Protein AF-A0A6L8GHR9-F1 (afdb_monomer)

Secondary structure (DSSP, 8-state):
-PPPTTSS-HHHHHHHHHHHHHHHHHHHHHHHHHHHH-THHHHHHHHHHHHHHHHHHSEEEETTTTEEEE---HHHHH-

Radius of gyration: 16.77 Å; Cα contacts (8 Å, |Δi|>4): 33; chains: 1; bounding box: 44×19×39 Å

Foldseek 3Di:
DDDDPPPDDPVVVVVVCVVCVVVVVVVVVVVVVVCVVPVVVVVVVVVVVVVQVVQQPDWDQPPVVRDIHGDPCVVVVVD

Sequence (79 aa):
MHLAEGVLPLSQAIAWSTLAAPTVYSSLRREQRTRRNTPSSSVVMAGVTSLLFAGTLLPLPVPVVGATSHICLTPVLAL

Nearest PDB structures (foldseek):
  5x3x-assembly2_m  TM=9.529E-01  e=8.328E-02  Rhodobacter capsulatus

pLDDT: mean 85.06, std 6.53, range [64.31, 94.88]

Structure (mmCIF, N/CA/C/O backbone):
data_AF-A0A6L8GHR9-F1
#
_entry.id   AF-A0A6L8GHR9-F1
#
loop_
_atom_site.group_PDB
_atom_site.id
_atom_site.type_symbol
_atom_site.label_atom_id
_atom_site.label_alt_id
_atom_site.label_comp_id
_atom_site.label_asym_id
_atom_site.label_entity_id
_atom_site.label_seq_id
_atom_site.pdbx_PDB_ins_code
_atom_site.Cartn_x
_atom_site.Cartn_y
_atom_site.Cartn_z
_atom_site.occupancy
_atom_site.B_iso_or_equiv
_atom_site.auth_seq_id
_atom_site.auth_comp_id
_atom_site.auth_asym_id
_atom_site.auth_atom_id
_atom_site.pdbx_PDB_model_num
ATOM 1 N N . MET A 1 1 ? 7.945 -0.928 -4.218 1.00 79.62 1 MET A N 1
ATOM 2 C CA . MET A 1 1 ? 8.119 -0.494 -5.624 1.00 79.62 1 MET A CA 1
ATOM 3 C C . MET A 1 1 ? 6.734 -0.329 -6.222 1.00 79.62 1 MET A C 1
ATOM 5 O O . MET A 1 1 ? 5.951 -1.262 -6.100 1.00 79.62 1 MET A O 1
ATOM 9 N N . HIS A 1 2 ? 6.410 0.842 -6.771 1.00 82.56 2 HIS A N 1
ATOM 10 C CA . HIS A 1 2 ? 5.097 1.105 -7.369 1.00 82.56 2 HIS A CA 1
ATOM 11 C C . HIS A 1 2 ? 5.173 0.925 -8.884 1.00 82.56 2 HIS A C 1
ATOM 13 O O . HIS A 1 2 ? 6.172 1.294 -9.500 1.00 82.56 2 HIS A O 1
ATOM 19 N N . LEU A 1 3 ? 4.125 0.348 -9.470 1.00 84.06 3 LEU A N 1
ATOM 20 C CA . LEU A 1 3 ? 3.950 0.332 -10.918 1.00 84.06 3 LEU A CA 1
ATOM 21 C C . LEU A 1 3 ? 3.505 1.734 -11.332 1.00 84.06 3 LEU A C 1
ATOM 23 O O . LEU A 1 3 ? 2.597 2.290 -10.717 1.00 84.06 3 LEU A O 1
ATOM 27 N N . ALA A 1 4 ? 4.177 2.320 -12.320 1.00 85.12 4 ALA A N 1
ATOM 28 C CA . ALA A 1 4 ? 3.789 3.630 -12.821 1.00 85.12 4 ALA A CA 1
ATOM 29 C C . ALA A 1 4 ? 2.444 3.546 -13.560 1.00 85.12 4 ALA A C 1
ATOM 31 O O . ALA A 1 4 ? 2.109 2.526 -14.172 1.00 85.12 4 ALA A O 1
ATOM 32 N N . GLU A 1 5 ? 1.683 4.635 -13.506 1.00 84.25 5 GLU A N 1
ATOM 33 C CA . GLU A 1 5 ? 0.405 4.746 -14.206 1.00 84.25 5 GLU A CA 1
ATOM 34 C C . GLU A 1 5 ? 0.589 4.532 -15.714 1.00 84.25 5 GLU A C 1
ATOM 36 O O . GLU A 1 5 ? 1.549 5.011 -16.317 1.00 84.25 5 GLU A O 1
ATOM 41 N N . GLY A 1 6 ? -0.327 3.779 -16.327 1.00 85.12 6 GLY A N 1
ATOM 42 C CA . GLY A 1 6 ? -0.280 3.467 -17.759 1.00 85.12 6 GLY A CA 1
ATOM 43 C C . GLY A 1 6 ? 0.720 2.380 -18.174 1.00 85.12 6 GLY A C 1
ATOM 44 O O . GLY A 1 6 ? 0.793 2.065 -19.358 1.00 85.12 6 GLY A O 1
ATOM 45 N N . VAL A 1 7 ? 1.456 1.764 -17.237 1.00 88.81 7 VAL A N 1
ATOM 46 C CA . VAL A 1 7 ? 2.349 0.627 -17.547 1.00 88.81 7 VAL A CA 1
ATOM 47 C C . VAL A 1 7 ? 1.568 -0.659 -17.827 1.00 88.81 7 VAL A C 1
ATOM 49 O O . VAL A 1 7 ? 2.008 -1.482 -18.628 1.00 88.81 7 VAL A O 1
ATOM 52 N N . LEU A 1 8 ? 0.409 -0.849 -17.184 1.00 87.62 8 LEU A N 1
ATOM 53 C CA . LEU A 1 8 ? -0.410 -2.042 -17.393 1.00 87.62 8 LEU A CA 1
ATOM 54 C C . LEU A 1 8 ? -1.481 -1.822 -18.468 1.00 87.62 8 LEU A C 1
ATOM 56 O O . LEU A 1 8 ? -2.163 -0.795 -18.452 1.00 87.62 8 LEU A O 1
ATOM 60 N N . PRO A 1 9 ? -1.713 -2.812 -19.350 1.00 90.88 9 PRO A N 1
ATOM 61 C CA . PRO A 1 9 ? -2.872 -2.815 -20.229 1.00 90.88 9 PRO A CA 1
ATOM 62 C C . PRO A 1 9 ? -4.171 -2.840 -19.413 1.00 90.88 9 PRO A C 1
ATOM 64 O O . PRO A 1 9 ? -4.255 -3.459 -18.349 1.00 90.88 9 PRO A O 1
ATOM 67 N N . LEU A 1 10 ? -5.213 -2.201 -19.951 1.00 91.56 10 LEU A N 1
ATOM 68 C CA . LEU A 1 10 ? -6.492 -1.990 -19.262 1.00 91.56 10 LEU A CA 1
ATOM 69 C C . LEU A 1 10 ? -7.117 -3.293 -18.731 1.00 91.56 10 LEU A C 1
ATOM 71 O O . LEU A 1 10 ? -7.669 -3.317 -17.633 1.00 91.56 10 LEU A O 1
ATOM 75 N N . SER A 1 11 ? -6.986 -4.393 -19.478 1.00 91.25 11 SER A N 1
ATOM 76 C CA . SER A 1 11 ? -7.483 -5.714 -19.072 1.00 91.25 11 SER A CA 1
ATOM 77 C C . SER A 1 11 ? -6.837 -6.218 -17.779 1.00 91.25 11 SER A C 1
ATOM 79 O O . SER A 1 11 ? -7.527 -6.743 -16.907 1.00 91.25 11 SER A O 1
ATOM 81 N N . GLN A 1 12 ? -5.526 -6.023 -17.622 1.00 91.44 12 GLN A N 1
ATOM 82 C CA . GLN A 1 12 ? -4.797 -6.427 -16.423 1.00 91.44 12 GLN A CA 1
ATOM 83 C C . GLN A 1 12 ? -5.107 -5.514 -15.240 1.00 91.44 12 GLN A C 1
ATOM 85 O O . GLN A 1 12 ? -5.259 -6.008 -14.126 1.00 91.44 12 GLN A O 1
ATOM 90 N N . ALA A 1 13 ? -5.254 -4.207 -15.472 1.00 91.38 13 ALA A N 1
ATOM 91 C CA . ALA A 1 13 ? -5.655 -3.273 -14.424 1.00 91.38 13 ALA A CA 1
ATOM 92 C C . ALA A 1 13 ? -7.005 -3.682 -13.809 1.00 91.38 13 ALA A C 1
ATOM 94 O O . ALA A 1 13 ? -7.107 -3.840 -12.594 1.00 91.38 13 ALA A O 1
ATOM 95 N N . ILE A 1 14 ? -8.009 -3.969 -14.647 1.00 93.00 14 ILE A N 1
ATOM 96 C CA . ILE A 1 14 ? -9.332 -4.423 -14.192 1.00 93.00 14 ILE A CA 1
ATOM 97 C C . ILE A 1 14 ? -9.234 -5.768 -13.455 1.00 93.00 14 ILE A C 1
ATOM 99 O O . ILE A 1 14 ? -9.843 -5.934 -12.395 1.00 93.00 14 ILE A O 1
ATOM 103 N N . ALA A 1 15 ? -8.454 -6.723 -13.970 1.00 94.19 15 ALA A N 1
ATOM 104 C CA . ALA A 1 15 ? -8.268 -8.022 -13.322 1.00 94.19 15 ALA A CA 1
ATOM 105 C C . ALA A 1 15 ? -7.676 -7.881 -11.906 1.00 94.19 15 ALA A C 1
ATOM 107 O O . ALA A 1 15 ? -8.194 -8.456 -10.950 1.00 94.19 15 ALA A O 1
ATOM 108 N N . TRP A 1 16 ? -6.642 -7.055 -11.734 1.00 91.88 16 TRP A N 1
ATOM 109 C CA . TRP A 1 16 ? -6.043 -6.821 -10.420 1.00 91.88 16 TRP A CA 1
ATOM 110 C C . TRP A 1 16 ? -6.947 -6.012 -9.489 1.00 91.88 16 TRP A C 1
ATOM 112 O O . TRP A 1 16 ? -7.053 -6.343 -8.307 1.00 91.88 16 TRP A O 1
ATOM 122 N N . SER A 1 17 ? -7.653 -5.000 -10.002 1.00 92.00 17 SER A N 1
ATOM 123 C CA . SER A 1 17 ? -8.617 -4.234 -9.206 1.00 92.00 17 SER A CA 1
ATOM 124 C C . SER A 1 17 ? -9.760 -5.111 -8.699 1.00 92.00 17 SER A C 1
ATOM 126 O O . SER A 1 17 ? -10.141 -4.995 -7.539 1.00 92.00 17 SER A O 1
ATOM 128 N N . THR A 1 18 ? -10.285 -6.017 -9.526 1.00 94.88 18 THR A N 1
ATOM 129 C CA . THR A 1 18 ? -11.367 -6.931 -9.121 1.00 94.88 18 THR A CA 1
ATOM 130 C C . THR A 1 18 ? -10.903 -7.965 -8.098 1.00 94.88 18 THR A C 1
ATOM 132 O O . THR A 1 18 ? -11.637 -8.240 -7.151 1.00 94.88 18 THR A O 1
ATOM 135 N N . LEU A 1 19 ? -9.672 -8.473 -8.218 1.00 94.50 19 LEU A N 1
ATOM 136 C CA . LEU A 1 19 ? -9.064 -9.362 -7.221 1.00 94.50 19 LEU A CA 1
ATOM 137 C C . LEU A 1 19 ? -8.806 -8.666 -5.875 1.00 94.50 19 LEU A C 1
ATOM 139 O O . LEU A 1 19 ? -9.008 -9.271 -4.822 1.00 94.50 19 LEU A O 1
ATOM 143 N N . ALA A 1 20 ? -8.382 -7.400 -5.889 1.00 91.94 20 ALA A N 1
ATOM 144 C CA . ALA A 1 20 ? -8.091 -6.632 -4.676 1.00 91.94 20 ALA A CA 1
ATOM 145 C C . ALA A 1 20 ? -9.345 -6.023 -4.019 1.00 91.94 20 ALA A C 1
ATOM 147 O O . ALA A 1 20 ? -9.392 -5.842 -2.802 1.00 91.94 20 ALA A O 1
ATOM 148 N N . ALA A 1 21 ? -10.387 -5.726 -4.796 1.00 94.19 21 ALA A N 1
ATOM 149 C CA . ALA A 1 21 ? -11.626 -5.128 -4.305 1.00 94.19 21 ALA A CA 1
ATOM 150 C C . ALA A 1 21 ? -12.253 -5.838 -3.083 1.00 94.19 21 ALA A C 1
ATOM 152 O O . ALA A 1 21 ? -12.592 -5.136 -2.126 1.00 94.19 21 ALA A O 1
ATOM 153 N N . PRO A 1 22 ? -12.415 -7.179 -3.032 1.00 92.62 22 PRO A N 1
ATOM 154 C CA . PRO A 1 22 ? -13.088 -7.834 -1.909 1.00 92.62 22 PRO A CA 1
ATOM 155 C C . PRO A 1 22 ? -12.314 -7.719 -0.592 1.00 92.62 22 PRO A C 1
ATOM 157 O O . PRO A 1 22 ? -12.922 -7.526 0.465 1.00 92.62 22 PRO A O 1
ATOM 160 N N . THR A 1 23 ? -10.982 -7.800 -0.633 1.00 92.12 23 THR A N 1
ATOM 161 C CA . THR A 1 23 ? -10.149 -7.688 0.572 1.00 92.12 23 THR A CA 1
ATOM 162 C C . THR A 1 23 ? -10.175 -6.262 1.112 1.00 92.12 23 THR A C 1
ATOM 164 O O . THR A 1 23 ? -10.401 -6.064 2.306 1.00 92.12 23 THR A O 1
ATOM 167 N N . VAL A 1 24 ? -10.062 -5.262 0.233 1.00 92.31 24 VAL A N 1
ATOM 168 C CA . VAL A 1 24 ? -10.190 -3.842 0.594 1.00 92.31 24 VAL A CA 1
ATOM 169 C C . VAL A 1 24 ? -11.578 -3.550 1.160 1.00 92.31 24 VAL A C 1
ATOM 171 O O . VAL A 1 24 ? -11.705 -2.915 2.207 1.00 92.31 24 VAL A O 1
ATOM 174 N N . TYR A 1 25 ? -12.628 -4.065 0.522 1.00 94.00 25 TYR A N 1
ATOM 175 C CA . TYR A 1 25 ? -14.004 -3.863 0.960 1.00 94.00 25 TYR A CA 1
ATOM 176 C C . TYR A 1 25 ? -14.273 -4.430 2.358 1.00 94.00 25 TYR A C 1
ATOM 178 O O . TYR A 1 25 ? -14.880 -3.762 3.199 1.00 94.00 25 TYR A O 1
ATOM 186 N N . SER A 1 26 ? -13.798 -5.650 2.624 1.00 92.62 26 SER A N 1
ATOM 187 C CA . SER A 1 26 ? -13.912 -6.286 3.938 1.00 92.62 26 SER A CA 1
ATOM 188 C C . SER A 1 26 ? -13.196 -5.471 5.023 1.00 92.62 26 SER A C 1
ATOM 190 O O . SER A 1 26 ? -13.782 -5.176 6.071 1.00 92.62 26 SER A O 1
ATOM 192 N N . SER A 1 27 ? -11.971 -5.018 4.740 1.00 87.62 27 SER A N 1
ATOM 193 C CA . SER A 1 27 ? -11.175 -4.185 5.648 1.00 87.62 27 SER A CA 1
ATOM 194 C C . SER A 1 27 ? -11.847 -2.843 5.947 1.00 87.62 27 SER A C 1
ATOM 196 O O . SER A 1 27 ? -11.969 -2.463 7.112 1.00 87.62 27 SER A O 1
ATOM 198 N N . LEU A 1 28 ? -12.376 -2.162 4.924 1.00 89.56 28 LEU A N 1
ATOM 199 C CA . LEU A 1 28 ? -13.101 -0.898 5.086 1.00 89.56 28 LEU A CA 1
ATOM 200 C C . LEU A 1 28 ? -14.374 -1.069 5.918 1.00 89.56 28 LEU A C 1
ATOM 202 O O . LEU A 1 28 ? -14.642 -0.261 6.807 1.00 89.56 28 LEU A O 1
ATOM 206 N N . ARG A 1 29 ? -15.152 -2.133 5.677 1.00 92.31 29 ARG A N 1
ATOM 207 C CA . ARG A 1 29 ? -16.355 -2.420 6.473 1.00 92.31 29 ARG A CA 1
ATOM 208 C C . ARG A 1 29 ? -16.025 -2.659 7.944 1.00 92.31 29 ARG A C 1
ATOM 210 O O . ARG A 1 29 ? -16.762 -2.193 8.815 1.00 92.31 29 ARG A O 1
ATOM 217 N N . ARG A 1 30 ? -14.948 -3.394 8.230 1.00 87.75 30 ARG A N 1
ATOM 218 C CA . ARG A 1 30 ? -14.503 -3.653 9.605 1.00 87.75 30 ARG A CA 1
ATOM 219 C C . ARG A 1 30 ? -14.076 -2.357 10.289 1.00 87.75 30 ARG A C 1
ATOM 221 O O . ARG A 1 30 ? -14.552 -2.076 11.384 1.00 87.75 30 ARG A O 1
ATOM 228 N N . GLU A 1 31 ? -13.280 -1.539 9.610 1.00 86.38 31 GLU A N 1
ATOM 229 C CA . GLU A 1 31 ? -12.820 -0.244 10.117 1.00 86.38 31 GLU A CA 1
ATOM 230 C C . GLU A 1 31 ? -13.986 0.720 10.389 1.00 86.38 31 GLU A C 1
ATOM 232 O O . GLU A 1 31 ? -14.054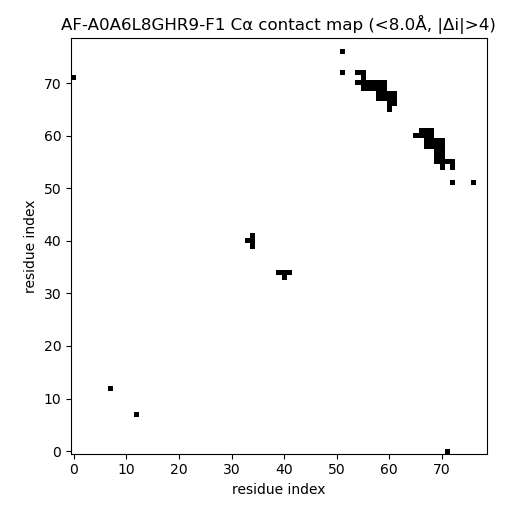 1.341 11.447 1.00 86.38 31 GLU A O 1
ATOM 237 N N . GLN A 1 32 ? -14.973 0.795 9.490 1.00 87.12 32 GLN A N 1
ATOM 238 C CA . GLN A 1 32 ? -16.172 1.617 9.691 1.00 87.12 32 GLN A CA 1
ATOM 239 C C . GLN A 1 32 ? -16.969 1.212 10.9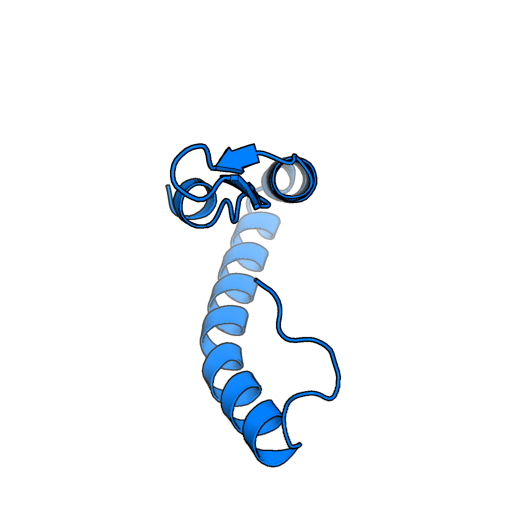39 1.00 87.12 32 GLN A C 1
ATOM 241 O O . GLN A 1 32 ? -17.490 2.080 11.642 1.00 87.12 32 GLN A O 1
ATOM 246 N N . ARG A 1 33 ? -17.065 -0.091 11.234 1.00 87.75 33 ARG A N 1
ATOM 247 C CA . ARG A 1 33 ? -17.708 -0.579 12.465 1.00 87.75 33 ARG A CA 1
ATOM 248 C C . ARG A 1 33 ? -16.908 -0.177 13.704 1.00 87.75 33 ARG A C 1
ATOM 250 O O . ARG A 1 33 ? -17.499 0.326 14.655 1.00 87.75 33 ARG A O 1
ATOM 257 N N . 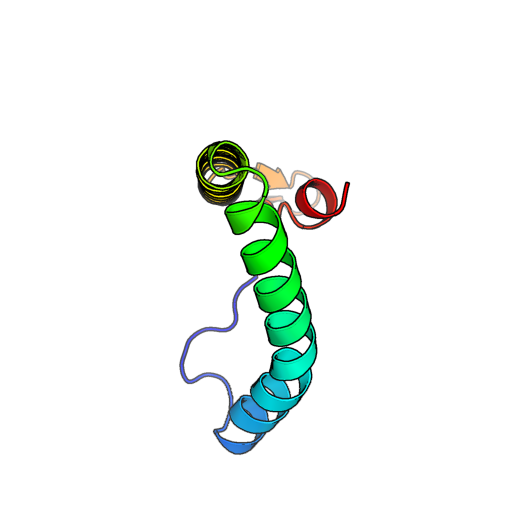THR A 1 34 ? -15.583 -0.324 13.674 1.00 85.44 34 THR A N 1
ATOM 258 C CA . THR A 1 34 ? -14.697 0.086 14.776 1.00 85.44 34 THR A CA 1
ATOM 259 C C . THR A 1 34 ? -14.796 1.585 15.054 1.00 85.44 34 THR A C 1
ATOM 261 O O . THR A 1 34 ? -14.961 1.983 16.204 1.00 85.44 34 THR A O 1
ATOM 264 N N . ARG A 1 35 ? -14.794 2.425 14.011 1.00 85.00 35 ARG A N 1
ATOM 265 C CA . ARG A 1 35 ? -14.925 3.886 14.144 1.00 85.00 35 ARG A CA 1
ATOM 266 C C . ARG A 1 35 ? -16.243 4.325 14.772 1.00 85.00 35 ARG A C 1
ATOM 268 O O . ARG A 1 35 ? -16.255 5.305 15.508 1.00 85.00 35 ARG A O 1
ATOM 275 N N . ARG A 1 36 ? -17.345 3.617 14.493 1.00 85.69 36 ARG A N 1
ATOM 276 C CA . ARG A 1 36 ? -18.654 3.900 15.110 1.00 85.69 36 ARG A CA 1
ATOM 277 C C . ARG A 1 36 ? -18.670 3.597 16.605 1.00 85.69 36 ARG A C 1
ATOM 279 O O . ARG A 1 36 ? -19.295 4.338 17.352 1.00 85.69 36 ARG A O 1
ATOM 286 N N . ASN A 1 37 ? -17.986 2.536 17.027 1.00 85.75 37 ASN A N 1
ATOM 287 C CA . ASN A 1 37 ? -17.922 2.145 18.436 1.00 85.75 37 ASN A CA 1
ATOM 288 C C . ASN A 1 37 ? -16.906 2.987 19.224 1.00 85.75 37 ASN A C 1
ATOM 290 O O . ASN A 1 37 ? -17.140 3.290 20.390 1.00 85.75 37 ASN A O 1
ATOM 294 N N . THR A 1 38 ? -15.807 3.397 18.581 1.00 84.94 38 THR A N 1
ATOM 295 C CA . THR A 1 38 ? -14.721 4.153 19.215 1.00 84.94 38 THR A CA 1
ATOM 296 C C . THR A 1 38 ? -14.250 5.284 18.290 1.00 84.94 38 THR A C 1
ATOM 298 O O . THR A 1 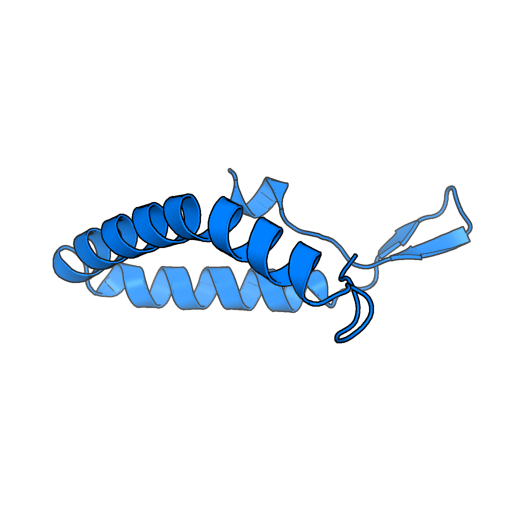38 ? -13.358 5.069 17.465 1.00 84.94 38 THR A O 1
ATOM 301 N N . PRO A 1 39 ? -14.772 6.518 18.423 1.00 79.62 39 PRO A N 1
ATOM 302 C CA . PRO A 1 39 ? -14.407 7.629 17.537 1.00 79.62 39 PRO A CA 1
ATOM 303 C C . PRO A 1 39 ? -12.921 8.018 17.638 1.00 79.62 39 PRO A C 1
ATOM 305 O O . PRO A 1 39 ? -12.313 8.397 16.636 1.00 79.62 39 PRO A O 1
ATOM 308 N N . SER A 1 40 ? -12.299 7.825 18.809 1.00 84.38 40 SER A N 1
ATOM 309 C CA . SER A 1 40 ? -10.852 8.024 19.017 1.00 84.38 40 SER A CA 1
ATOM 310 C C . SER A 1 40 ? -9.986 7.142 18.099 1.00 84.38 40 SER A C 1
ATOM 312 O O . SER A 1 40 ? -8.916 7.557 17.653 1.00 84.38 40 SER A O 1
ATOM 314 N N . SER A 1 41 ? -10.493 5.965 17.703 1.00 83.06 41 SER A N 1
ATOM 315 C CA . SER A 1 41 ? -9.803 5.044 16.789 1.00 83.06 41 SER A CA 1
ATOM 316 C C . SER A 1 41 ? -9.472 5.690 15.443 1.00 83.06 41 SER A C 1
ATOM 318 O O . SER A 1 41 ? -8.450 5.367 14.844 1.00 83.06 41 SER A O 1
ATOM 320 N N . SER A 1 42 ? -10.308 6.619 14.964 1.00 85.19 42 SER A N 1
ATOM 321 C CA . SER A 1 42 ? -10.083 7.288 13.680 1.00 85.19 42 SER A CA 1
ATOM 322 C C . SER A 1 42 ? -8.850 8.194 13.708 1.00 85.19 42 SER A C 1
ATOM 324 O O . SER A 1 42 ? -8.144 8.284 12.706 1.00 85.19 42 SER A O 1
ATOM 326 N N . VAL A 1 43 ? -8.589 8.861 14.837 1.00 88.25 43 VAL A N 1
ATOM 327 C CA . VAL A 1 43 ? -7.430 9.753 14.998 1.00 88.25 43 VAL A CA 1
ATOM 328 C C . VAL A 1 43 ? -6.148 8.932 15.081 1.00 88.25 43 VAL A C 1
ATOM 330 O O . VAL A 1 43 ? -5.169 9.253 14.412 1.00 88.25 43 VAL A O 1
ATOM 333 N N . VAL A 1 44 ? -6.178 7.826 15.829 1.00 88.62 44 VAL A N 1
ATOM 334 C CA . VAL A 1 44 ? -5.045 6.896 15.925 1.00 88.62 44 VAL A CA 1
ATOM 335 C C . VAL A 1 44 ? -4.705 6.317 14.550 1.00 88.62 44 VAL A C 1
ATOM 337 O O . VAL A 1 44 ? -3.551 6.376 14.138 1.00 88.62 44 VAL A O 1
ATOM 340 N N . MET A 1 45 ? -5.700 5.845 13.791 1.00 87.56 45 MET A N 1
ATOM 341 C CA . MET A 1 45 ? -5.481 5.334 12.432 1.00 87.56 45 MET A CA 1
ATOM 342 C C . MET A 1 45 ? -4.918 6.398 11.481 1.00 87.56 45 MET A C 1
ATOM 344 O O . MET A 1 45 ? -4.008 6.112 10.702 1.00 87.56 45 MET A O 1
ATOM 348 N N . ALA A 1 46 ? -5.411 7.637 11.548 1.00 87.81 46 ALA A N 1
ATOM 349 C CA . ALA A 1 46 ? -4.860 8.741 10.761 1.00 87.81 46 ALA A CA 1
ATOM 350 C C . ALA A 1 46 ? -3.389 9.026 11.122 1.00 87.81 46 ALA A C 1
ATOM 352 O O . ALA A 1 46 ? -2.557 9.206 10.236 1.00 87.81 46 ALA A O 1
ATOM 353 N N . GLY A 1 47 ? -3.047 9.002 12.414 1.00 90.69 47 GLY A N 1
ATOM 354 C CA . GLY A 1 47 ? -1.669 9.160 12.878 1.00 90.69 47 GLY A CA 1
ATOM 355 C C . GLY A 1 47 ? -0.751 8.036 12.395 1.00 90.69 47 GLY A C 1
ATOM 356 O O . GLY A 1 47 ? 0.309 8.308 11.836 1.00 90.69 47 GLY A O 1
ATOM 357 N N . VAL A 1 48 ? -1.179 6.779 12.547 1.00 89.31 48 VAL A N 1
ATOM 358 C CA . VAL A 1 48 ? -0.411 5.597 12.119 1.00 89.31 48 VAL A CA 1
ATOM 359 C C . VAL A 1 48 ? -0.177 5.612 10.609 1.00 89.31 48 VAL A C 1
ATOM 361 O O . VAL A 1 48 ? 0.955 5.457 10.164 1.00 89.31 48 VAL A O 1
ATOM 364 N N . THR A 1 49 ? -1.217 5.854 9.810 1.00 87.88 49 THR A N 1
ATOM 365 C CA . THR A 1 49 ? -1.092 5.916 8.342 1.00 87.88 49 THR A CA 1
ATOM 366 C C . THR A 1 49 ? -0.182 7.054 7.881 1.00 87.88 49 THR A C 1
ATOM 368 O O . THR A 1 49 ? 0.645 6.842 6.995 1.00 87.88 49 THR A O 1
ATOM 371 N N . SER A 1 50 ? -0.266 8.229 8.514 1.00 89.62 50 SER A N 1
ATOM 372 C CA . SER A 1 50 ? 0.629 9.359 8.239 1.00 89.62 50 SER A CA 1
ATOM 373 C C . SER A 1 50 ? 2.089 9.034 8.568 1.00 89.62 50 SER A C 1
ATOM 375 O O . SER A 1 50 ? 2.980 9.270 7.751 1.00 89.62 50 SER A O 1
ATOM 377 N N . LEU A 1 51 ? 2.342 8.415 9.727 1.00 89.12 51 LEU A N 1
ATOM 378 C CA . LEU A 1 51 ? 3.685 8.010 10.139 1.00 89.12 51 LEU A CA 1
ATOM 379 C C . LEU A 1 51 ? 4.274 6.954 9.198 1.00 89.12 51 LEU A C 1
ATOM 381 O O . LEU A 1 51 ? 5.439 7.049 8.818 1.00 89.12 51 LEU A O 1
ATOM 385 N N . LEU A 1 52 ? 3.467 5.974 8.785 1.00 87.94 52 LEU A N 1
ATOM 386 C CA . LEU A 1 52 ? 3.875 4.967 7.809 1.00 87.94 52 LEU A CA 1
ATOM 387 C C . LEU A 1 52 ? 4.218 5.612 6.465 1.00 87.94 52 LEU A C 1
ATOM 389 O O . LEU A 1 52 ? 5.257 5.297 5.891 1.00 87.94 52 LEU A O 1
ATOM 393 N N . PHE A 1 53 ? 3.398 6.547 5.982 1.00 87.38 53 PHE A N 1
ATOM 394 C CA . PHE A 1 53 ? 3.677 7.266 4.741 1.00 87.38 53 PHE A CA 1
ATOM 395 C C . PHE A 1 53 ? 4.988 8.057 4.830 1.00 87.38 53 PHE A C 1
ATOM 397 O O . PHE A 1 53 ? 5.870 7.870 3.992 1.00 87.38 53 PHE A O 1
ATOM 404 N N . ALA A 1 54 ? 5.167 8.860 5.881 1.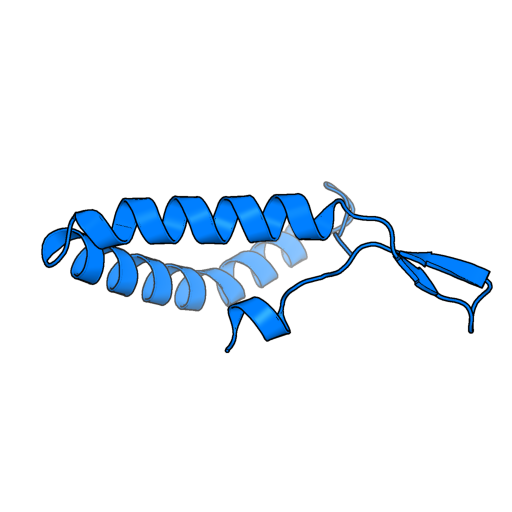00 88.00 54 ALA A N 1
ATOM 405 C CA . ALA A 1 54 ? 6.406 9.597 6.120 1.00 88.00 54 ALA A CA 1
ATOM 406 C C . ALA A 1 54 ? 7.622 8.661 6.212 1.00 88.00 54 ALA A C 1
ATOM 408 O O . ALA A 1 54 ? 8.669 8.940 5.630 1.00 88.00 54 ALA A O 1
ATOM 409 N N . GLY A 1 55 ? 7.466 7.512 6.873 1.00 84.94 55 GLY A N 1
ATOM 410 C CA . GLY A 1 55 ? 8.506 6.497 6.977 1.00 84.94 55 GLY A CA 1
ATOM 411 C C . GLY A 1 55 ? 8.900 5.891 5.629 1.00 84.94 55 GLY A C 1
ATOM 412 O O . GLY A 1 55 ? 10.078 5.626 5.403 1.00 84.94 55 GLY A O 1
ATOM 413 N N . THR A 1 56 ? 7.956 5.733 4.696 1.00 84.31 56 THR A N 1
ATOM 414 C CA . THR A 1 56 ? 8.281 5.251 3.343 1.00 84.31 56 THR A CA 1
ATOM 415 C C . THR A 1 56 ? 9.100 6.252 2.528 1.00 84.31 56 THR A C 1
ATOM 417 O O . THR A 1 56 ? 9.839 5.848 1.635 1.00 84.31 56 THR A O 1
ATOM 420 N N . LEU A 1 57 ? 9.037 7.547 2.848 1.00 84.75 57 LEU A N 1
ATOM 421 C CA . LEU A 1 57 ? 9.820 8.578 2.161 1.00 84.75 57 LEU A CA 1
ATOM 422 C C . LEU A 1 57 ? 11.287 8.607 2.610 1.00 84.75 57 LEU A C 1
ATOM 424 O O . LEU A 1 57 ? 12.123 9.162 1.898 1.00 84.75 57 LEU A O 1
ATOM 428 N N . LEU A 1 58 ? 11.625 7.989 3.747 1.00 84.00 58 LEU A N 1
ATOM 429 C CA . LEU A 1 58 ? 12.998 7.945 4.245 1.00 84.00 58 LEU A CA 1
ATOM 430 C C . LEU A 1 58 ? 13.874 7.062 3.338 1.00 84.00 58 LEU A C 1
ATOM 432 O O . LEU A 1 58 ? 13.568 5.879 3.149 1.00 84.00 58 LEU A O 1
ATOM 436 N N . PRO A 1 59 ? 14.968 7.607 2.774 1.00 77.00 59 PRO A N 1
ATOM 437 C CA . PRO A 1 59 ? 15.914 6.817 2.007 1.00 77.00 59 PRO A CA 1
ATOM 438 C C . PRO A 1 59 ? 16.750 5.953 2.954 1.00 77.00 59 PRO A C 1
ATOM 440 O O . PRO A 1 59 ? 17.386 6.460 3.878 1.00 77.00 59 PRO A O 1
ATOM 443 N N . LEU A 1 60 ? 16.786 4.647 2.700 1.00 78.94 60 LEU A N 1
ATOM 444 C CA . LEU A 1 60 ? 17.721 3.735 3.344 1.00 78.94 60 LEU A CA 1
ATOM 445 C C . LEU A 1 60 ? 18.836 3.334 2.375 1.00 78.94 60 LEU A C 1
ATOM 447 O O . LEU A 1 60 ? 18.548 2.880 1.260 1.00 78.94 60 LEU A O 1
ATOM 451 N N . PRO A 1 61 ? 20.107 3.445 2.791 1.00 77.88 61 PRO A N 1
ATOM 452 C CA . PRO A 1 61 ? 21.207 2.869 2.040 1.00 77.88 61 PRO A CA 1
ATOM 453 C C . PRO A 1 61 ? 21.138 1.341 2.126 1.00 77.88 61 PRO A C 1
ATOM 455 O O . PRO A 1 61 ? 21.016 0.769 3.208 1.00 77.88 61 PRO A O 1
ATOM 458 N N . VAL A 1 62 ? 21.242 0.677 0.977 1.00 78.50 62 VAL A N 1
ATOM 459 C CA . VAL A 1 62 ? 21.376 -0.776 0.866 1.00 78.50 62 VAL A CA 1
ATOM 460 C C . VAL A 1 62 ? 22.845 -1.072 0.542 1.00 78.50 62 VAL A C 1
ATOM 462 O O . VAL A 1 62 ? 23.217 -1.136 -0.634 1.00 78.50 62 VAL A O 1
ATOM 465 N N . PRO A 1 63 ? 23.712 -1.236 1.563 1.00 73.44 63 PRO A N 1
ATOM 466 C CA . PRO A 1 63 ? 25.164 -1.320 1.380 1.00 73.44 63 PRO A CA 1
ATOM 467 C C . PRO A 1 63 ? 25.601 -2.533 0.553 1.00 73.44 63 PRO A C 1
ATOM 469 O O . PRO A 1 63 ? 26.649 -2.499 -0.078 1.00 73.44 63 PRO A O 1
ATOM 472 N N . VAL A 1 64 ? 24.776 -3.581 0.505 1.00 77.38 64 VAL A N 1
ATOM 473 C CA . VAL A 1 64 ? 25.048 -4.813 -0.251 1.00 77.38 64 VAL A CA 1
ATOM 474 C C . VAL A 1 64 ? 24.996 -4.587 -1.769 1.00 77.38 64 VAL A C 1
ATOM 476 O O . VAL A 1 64 ? 25.700 -5.263 -2.509 1.00 77.38 64 VAL A O 1
ATOM 479 N N . VAL A 1 65 ? 24.181 -3.636 -2.239 1.00 76.44 65 VAL A N 1
ATOM 480 C CA . VAL A 1 65 ? 23.957 -3.379 -3.678 1.00 76.44 65 VAL A CA 1
ATOM 481 C C . VAL A 1 65 ? 24.468 -1.990 -4.090 1.00 76.44 65 VAL A C 1
ATOM 483 O O . VAL A 1 65 ? 24.458 -1.646 -5.266 1.00 76.44 65 VAL A O 1
ATOM 486 N N . GLY A 1 66 ? 24.931 -1.173 -3.135 1.00 71.62 66 GLY A N 1
ATOM 487 C CA . GLY A 1 66 ? 25.377 0.198 -3.400 1.00 71.62 66 GLY A CA 1
ATOM 488 C C . GLY A 1 66 ? 24.252 1.123 -3.880 1.00 71.62 66 GLY A C 1
ATOM 489 O O . GLY A 1 66 ? 24.519 2.117 -4.548 1.00 71.62 66 GLY A O 1
ATOM 490 N N . ALA A 1 67 ? 22.998 0.793 -3.565 1.00 76.88 67 ALA A N 1
ATOM 491 C CA . ALA A 1 67 ? 21.815 1.541 -3.981 1.00 76.88 67 ALA A CA 1
ATOM 492 C C . ALA A 1 67 ? 21.095 2.154 -2.774 1.00 76.88 67 ALA A C 1
ATOM 494 O O . ALA A 1 67 ? 21.192 1.654 -1.653 1.00 76.88 67 ALA A O 1
ATOM 495 N N . THR A 1 68 ? 20.331 3.219 -3.000 1.00 70.62 68 THR A N 1
ATOM 496 C CA . THR A 1 68 ? 19.359 3.742 -2.034 1.00 70.62 68 THR A CA 1
ATOM 497 C C . THR A 1 68 ? 17.968 3.227 -2.385 1.00 70.62 68 THR A C 1
ATOM 499 O O . THR A 1 68 ? 17.591 3.120 -3.550 1.00 70.62 68 THR A O 1
ATOM 502 N N . SER A 1 69 ? 17.198 2.836 -1.375 1.00 77.00 69 SER A N 1
ATOM 503 C CA . SER A 1 69 ? 15.820 2.371 -1.542 1.00 77.00 69 SER A CA 1
ATOM 504 C C . SER A 1 69 ? 14.925 2.951 -0.460 1.00 77.00 69 SER A C 1
ATOM 506 O O . SER A 1 69 ? 15.389 3.413 0.578 1.00 77.00 69 SER A O 1
ATOM 508 N N . HIS A 1 70 ? 13.626 2.919 -0.715 1.00 79.75 70 HIS A N 1
ATOM 509 C CA . HIS A 1 70 ? 12.604 3.366 0.220 1.00 79.75 70 HIS A CA 1
ATOM 510 C C . HIS A 1 70 ? 12.029 2.175 0.986 1.00 79.75 70 HIS A C 1
ATOM 512 O O . HIS A 1 70 ? 11.858 1.090 0.422 1.00 79.75 70 HIS A O 1
ATOM 518 N N . ILE A 1 71 ? 11.712 2.368 2.266 1.00 81.00 71 ILE A N 1
ATOM 519 C CA . ILE A 1 71 ? 11.158 1.303 3.107 1.00 81.00 71 ILE A CA 1
ATOM 520 C C . ILE A 1 71 ? 9.692 1.080 2.739 1.00 81.00 71 ILE A C 1
ATOM 522 O O . ILE A 1 71 ? 8.834 1.911 3.027 1.00 81.00 71 ILE A O 1
ATOM 526 N N . CYS A 1 72 ? 9.367 -0.081 2.172 1.00 76.38 72 CYS A N 1
ATOM 527 C CA . CYS A 1 72 ? 7.991 -0.570 2.180 1.00 76.38 72 CYS A CA 1
ATOM 528 C C . CYS A 1 72 ? 7.707 -1.123 3.586 1.00 76.38 72 CYS A C 1
ATOM 530 O O . CYS A 1 72 ? 7.995 -2.283 3.862 1.00 76.38 72 CYS A O 1
ATOM 532 N N . LEU A 1 73 ? 7.168 -0.289 4.487 1.00 79.50 73 LEU A N 1
ATOM 533 C CA . LEU A 1 73 ? 6.800 -0.617 5.882 1.00 79.50 73 LEU A CA 1
ATOM 534 C C . LEU A 1 73 ? 5.656 -1.657 6.010 1.00 79.50 73 LEU A C 1
ATOM 536 O O . LEU A 1 73 ? 4.931 -1.693 7.000 1.00 79.50 73 LEU A O 1
ATOM 540 N N . THR A 1 74 ? 5.486 -2.531 5.020 1.00 80.81 74 THR A N 1
ATOM 541 C CA . THR A 1 74 ? 4.454 -3.570 4.938 1.00 80.81 74 THR A CA 1
ATOM 542 C C . THR A 1 74 ? 4.418 -4.511 6.151 1.00 80.81 74 THR A C 1
ATOM 544 O O . THR A 1 74 ? 3.324 -4.724 6.665 1.00 80.81 74 THR A O 1
ATOM 547 N N . PRO A 1 75 ? 5.547 -5.051 6.663 1.00 74.94 75 PRO A N 1
ATOM 548 C CA . PRO A 1 75 ? 5.505 -5.919 7.841 1.00 74.94 75 PRO A CA 1
ATOM 549 C C . PRO A 1 75 ? 5.215 -5.152 9.138 1.00 74.94 75 PRO A C 1
ATOM 551 O O . PRO A 1 75 ? 4.618 -5.717 10.043 1.00 74.94 75 PR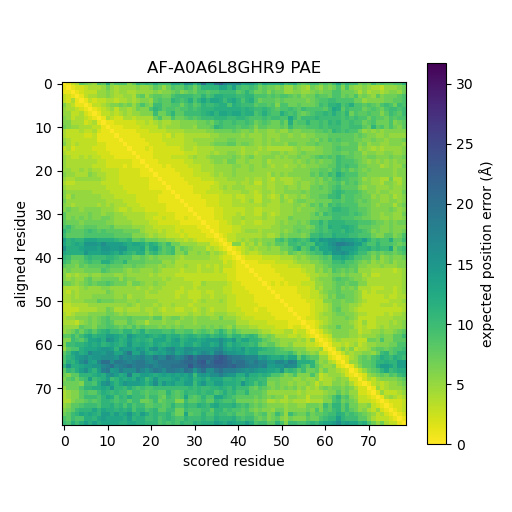O A O 1
ATOM 554 N N . VAL A 1 76 ? 5.574 -3.864 9.220 1.00 75.94 76 VAL A N 1
ATOM 555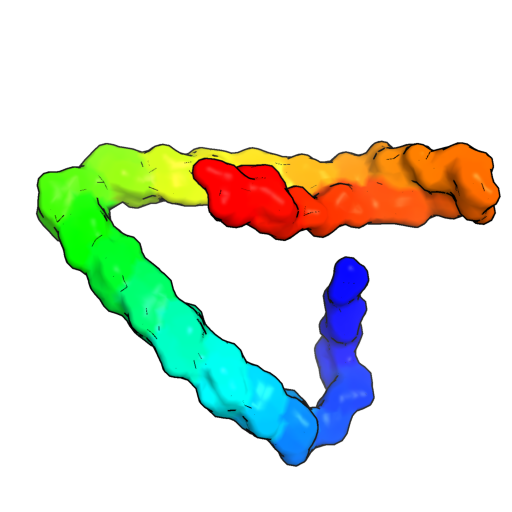 C CA . VAL A 1 76 ? 5.272 -3.015 10.390 1.00 75.94 76 VAL A CA 1
ATOM 556 C C . VAL A 1 76 ? 3.777 -2.717 10.481 1.00 75.94 76 VAL A C 1
ATOM 558 O O . VAL A 1 76 ? 3.237 -2.659 11.574 1.00 75.94 76 VAL A O 1
ATOM 561 N N . LEU A 1 77 ? 3.097 -2.572 9.340 1.00 74.94 77 LEU A N 1
ATOM 562 C CA . LEU A 1 77 ? 1.640 -2.426 9.293 1.00 74.94 77 LEU A CA 1
ATOM 563 C C . LEU A 1 77 ? 0.896 -3.736 9.628 1.00 74.94 77 LEU A C 1
ATOM 565 O O . LEU A 1 77 ? -0.274 -3.691 9.999 1.00 7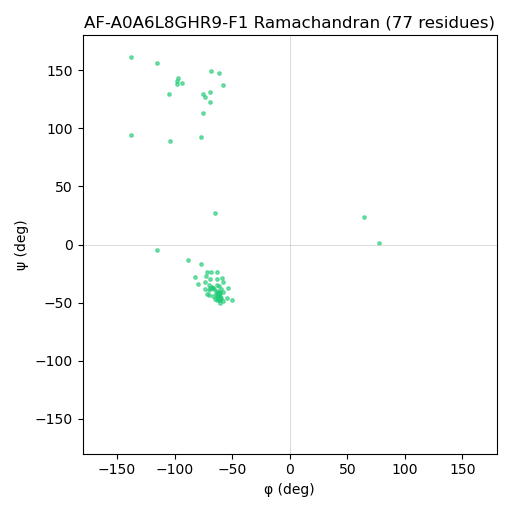4.94 77 LEU A O 1
ATOM 569 N N .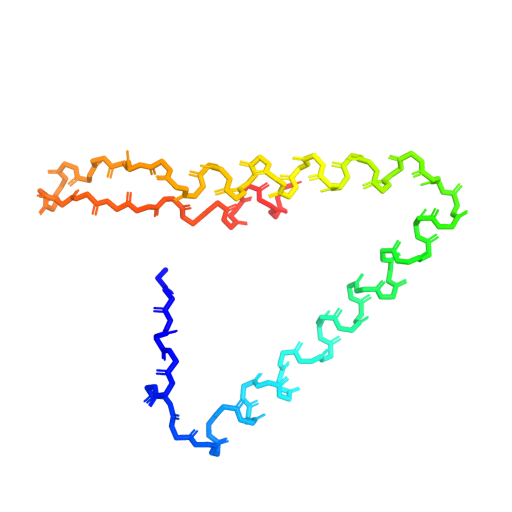 ALA A 1 78 ? 1.539 -4.892 9.440 1.00 75.00 78 ALA A N 1
ATOM 570 C CA . ALA A 1 78 ? 0.931 -6.205 9.655 1.00 75.00 78 ALA A CA 1
ATOM 571 C C . ALA A 1 78 ? 1.071 -6.741 11.096 1.00 75.00 78 ALA A C 1
ATOM 573 O O . ALA A 1 78 ? 0.403 -7.725 11.418 1.00 75.00 78 ALA A O 1
ATOM 574 N N . LEU A 1 79 ? 1.940 -6.131 11.913 1.00 64.31 79 LEU A N 1
ATOM 575 C CA . LEU A 1 79 ? 2.138 -6.408 13.346 1.00 64.31 79 LEU A CA 1
ATOM 576 C C . LEU A 1 79 ? 1.053 -5.738 14.199 1.00 64.31 79 LEU A C 1
ATOM 578 O O . LEU A 1 79 ? 0.596 -6.399 15.158 1.00 64.31 79 LEU A O 1
#

Mean predicted aligned error: 6.68 Å

Solvent-accessible surface area (backbone atoms only — not comparable to full-atom values): 4806 Å² total; per-residue (Å²): 138,79,83,61,89,84,73,62,58,68,71,57,49,51,53,53,51,62,68,46,44,61,61,52,50,53,52,52,54,52,49,55,53,50,35,73,78,37,64,68,53,51,56,53,51,53,50,52,54,51,52,51,52,58,50,32,70,44,76,42,81,39,81,92,76,76,41,76,44,60,47,79,60,60,70,70,76,72,110